Protein AF-A0A2R7M268-F1 (afdb_monomer_lite)

Structure (mmCIF, N/CA/C/O backbone):
data_AF-A0A2R7M268-F1
#
_entry.id   AF-A0A2R7M268-F1
#
loop_
_atom_site.group_PDB
_atom_site.id
_atom_site.type_symbol
_atom_site.label_atom_id
_atom_site.label_alt_id
_atom_site.label_comp_id
_atom_site.label_asym_id
_atom_site.label_entity_id
_atom_site.label_seq_id
_atom_site.pdbx_PDB_ins_code
_atom_site.Cartn_x
_atom_site.Cartn_y
_atom_site.Cartn_z
_atom_site.occupancy
_atom_site.B_iso_or_equiv
_atom_site.auth_seq_id
_atom_site.auth_comp_id
_atom_site.auth_asym_id
_atom_site.auth_atom_id
_atom_site.pdbx_PDB_model_num
ATOM 1 N N . MET A 1 1 ? -41.535 -5.613 53.335 1.00 55.19 1 MET A N 1
ATOM 2 C CA . MET A 1 1 ? -41.430 -5.842 51.870 1.00 55.19 1 MET A CA 1
ATOM 3 C C . MET A 1 1 ? -41.022 -4.585 51.097 1.00 55.19 1 MET A C 1
ATOM 5 O O . MET A 1 1 ? -40.191 -4.697 50.211 1.00 55.19 1 MET A O 1
ATOM 9 N N . LYS A 1 2 ? -41.518 -3.393 51.467 1.00 57.66 2 LYS A N 1
ATOM 10 C CA . LYS A 1 2 ? -41.257 -2.118 50.767 1.00 57.66 2 LYS A CA 1
ATOM 11 C C . LYS A 1 2 ? -39.771 -1.703 50.701 1.00 57.66 2 LYS A C 1
ATOM 13 O O . LYS A 1 2 ? -39.314 -1.240 49.665 1.00 57.66 2 LYS A O 1
ATOM 18 N N . THR A 1 3 ? -38.998 -1.932 51.766 1.00 67.31 3 THR A N 1
ATOM 19 C CA . THR A 1 3 ? -37.557 -1.600 51.819 1.00 67.31 3 THR A CA 1
ATOM 20 C C . THR A 1 3 ? -36.701 -2.518 50.946 1.00 67.31 3 THR A C 1
ATOM 22 O O . THR A 1 3 ? -35.817 -2.041 50.245 1.00 67.31 3 THR A O 1
ATOM 25 N N . LYS A 1 4 ? -37.008 -3.822 50.916 1.00 72.81 4 LYS A N 1
ATOM 26 C CA 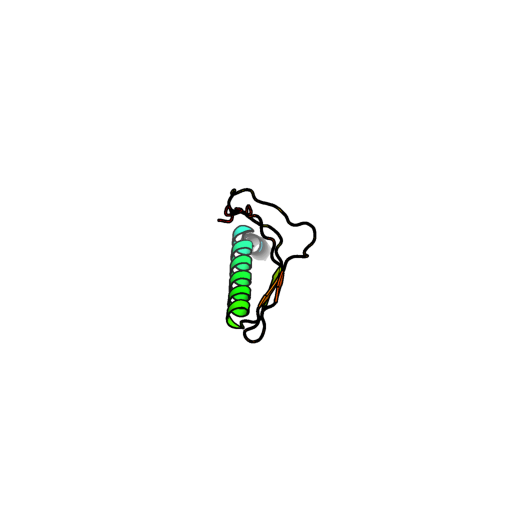. LYS A 1 4 ? -36.303 -4.815 50.087 1.00 72.81 4 LYS A CA 1
ATOM 27 C C . LYS A 1 4 ? -36.496 -4.551 48.586 1.00 72.81 4 LYS A C 1
ATOM 29 O O . LYS A 1 4 ? -35.524 -4.596 47.843 1.00 72.81 4 LYS A O 1
ATOM 34 N N . SER A 1 5 ? -37.716 -4.207 48.157 1.00 73.94 5 SER A N 1
ATOM 35 C CA . SER A 1 5 ? -37.977 -3.806 46.762 1.00 73.94 5 SER A CA 1
ATOM 36 C C . SER A 1 5 ? -37.287 -2.497 46.380 1.00 73.94 5 SER A C 1
ATOM 38 O O . SER A 1 5 ? -36.812 -2.382 45.257 1.00 73.94 5 SER A O 1
ATOM 40 N N . SER A 1 6 ? -37.188 -1.535 47.304 1.00 78.06 6 SER A N 1
ATOM 41 C CA . SER A 1 6 ? -36.476 -0.274 47.054 1.00 78.06 6 SER A CA 1
ATOM 42 C C . SER A 1 6 ? -34.974 -0.500 46.831 1.00 78.06 6 SER A C 1
ATOM 44 O O . SER A 1 6 ? -34.403 0.003 45.868 1.00 78.06 6 SER A O 1
ATOM 46 N N . ILE A 1 7 ? -34.348 -1.349 47.654 1.00 83.88 7 ILE A N 1
ATOM 47 C CA . ILE A 1 7 ? -32.929 -1.716 47.510 1.00 83.88 7 ILE A CA 1
ATOM 48 C C . ILE A 1 7 ? -32.674 -2.432 46.175 1.00 83.88 7 ILE A C 1
ATOM 50 O O . ILE A 1 7 ? -31.689 -2.141 45.499 1.00 83.88 7 ILE A O 1
ATOM 54 N N . LEU A 1 8 ? -33.575 -3.332 45.768 1.00 83.88 8 LEU A N 1
ATOM 55 C CA . LEU A 1 8 ? -33.464 -4.053 44.498 1.00 83.88 8 LEU A CA 1
ATOM 56 C C . LEU A 1 8 ? -33.540 -3.106 43.288 1.00 83.88 8 LEU A C 1
ATOM 58 O O . LEU A 1 8 ? -32.789 -3.265 42.330 1.00 83.88 8 LEU A O 1
ATOM 62 N N . LEU A 1 9 ? -34.415 -2.099 43.350 1.00 83.56 9 LEU A N 1
ATOM 63 C CA . LEU A 1 9 ? -34.583 -1.107 42.288 1.00 83.56 9 LEU A CA 1
ATOM 64 C C . LEU A 1 9 ? -33.350 -0.203 42.157 1.00 83.56 9 LEU A C 1
ATOM 66 O O . LEU A 1 9 ? -32.888 0.057 41.050 1.00 83.56 9 LEU A O 1
ATOM 70 N N . VAL A 1 10 ? -32.766 0.207 43.284 1.00 84.31 10 VAL A N 1
ATOM 71 C CA . VAL A 1 10 ? -31.515 0.977 43.304 1.00 84.31 10 VAL A CA 1
ATOM 72 C C . VAL A 1 10 ? -30.359 0.164 42.710 1.00 84.31 10 VAL A C 1
ATOM 74 O O . VAL A 1 10 ? -29.624 0.673 41.865 1.00 84.31 10 VAL A O 1
ATOM 77 N N . LEU A 1 11 ? -30.232 -1.114 43.081 1.00 83.31 11 LEU A N 1
ATOM 78 C CA . LEU A 1 11 ? -29.207 -2.005 42.529 1.00 83.31 11 LEU A CA 1
ATOM 79 C C . LEU A 1 11 ? -29.359 -2.186 41.010 1.00 83.31 11 LEU A C 1
ATOM 81 O O . LEU A 1 11 ? -28.368 -2.166 40.280 1.00 83.31 11 LEU A O 1
ATOM 85 N N . PHE A 1 12 ? -30.597 -2.299 40.523 1.00 79.94 12 PHE A N 1
ATOM 86 C CA . PHE A 1 12 ? -30.884 -2.385 39.093 1.00 79.94 12 PHE A CA 1
ATOM 87 C C . PHE A 1 12 ? -30.468 -1.108 38.345 1.00 79.94 12 PHE A C 1
ATOM 89 O O . PHE A 1 12 ? -29.856 -1.192 37.282 1.00 79.94 12 PHE A O 1
ATOM 96 N N . CYS A 1 13 ? -30.705 0.078 38.911 1.00 78.88 13 CYS A N 1
ATOM 97 C CA . CYS A 1 13 ? -30.246 1.341 38.321 1.00 78.88 13 CYS A CA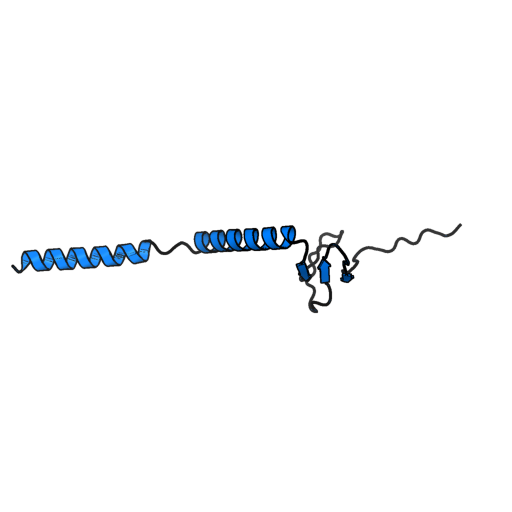 1
ATOM 98 C C . CYS A 1 13 ? -28.711 1.423 38.211 1.00 78.88 13 CYS A C 1
ATOM 100 O O . CYS A 1 13 ? -28.197 1.865 37.184 1.00 78.88 13 CYS A O 1
ATOM 102 N N . PHE A 1 14 ? -27.970 0.950 39.219 1.00 77.62 14 PHE A N 1
ATOM 103 C CA . PHE A 1 14 ? -26.501 0.940 39.179 1.00 77.62 14 PHE A CA 1
ATOM 104 C C . PHE A 1 14 ? -25.926 -0.036 38.142 1.00 77.62 14 PHE A C 1
ATOM 106 O O . PHE A 1 14 ? -24.921 0.275 37.504 1.00 77.62 14 PHE A O 1
ATOM 113 N N . LEU A 1 15 ? -26.585 -1.175 37.909 1.00 75.81 15 LEU A N 1
ATOM 114 C CA . LEU A 1 15 ? -26.180 -2.137 36.876 1.00 75.81 15 LEU A CA 1
ATOM 115 C C . LEU A 1 15 ? -26.320 -1.565 35.455 1.00 75.81 15 LEU A C 1
ATOM 117 O O . LEU A 1 15 ? -25.478 -1.835 34.603 1.00 75.81 15 LEU A O 1
ATOM 121 N N . ASN A 1 16 ? -27.331 -0.726 35.205 1.00 70.25 16 ASN A N 1
ATOM 122 C CA . ASN A 1 16 ? -27.532 -0.093 33.896 1.00 70.25 16 ASN A CA 1
ATOM 123 C C . ASN A 1 16 ? -26.474 0.985 33.582 1.00 70.25 16 ASN A C 1
ATOM 125 O O . ASN A 1 16 ? -26.100 1.160 32.424 1.00 70.25 16 ASN A O 1
ATOM 129 N N . LEU A 1 17 ? -25.941 1.677 34.596 1.00 66.44 17 LEU A N 1
ATOM 130 C CA . LEU A 1 17 ? -24.887 2.690 34.422 1.00 66.44 17 LEU A CA 1
ATOM 131 C C . LEU A 1 17 ? -23.526 2.070 34.057 1.00 66.44 17 LEU A C 1
ATOM 133 O O . LEU A 1 17 ? -22.763 2.665 33.297 1.00 66.44 17 LEU A O 1
ATOM 137 N N . ALA A 1 18 ? -23.239 0.860 34.545 1.00 64.12 18 ALA A N 1
ATOM 138 C CA . ALA A 1 18 ? -22.002 0.144 34.235 1.00 64.12 18 ALA A CA 1
ATOM 139 C C . ALA A 1 18 ? -21.896 -0.262 32.749 1.00 64.12 18 ALA A C 1
ATOM 141 O O . ALA A 1 18 ? -20.792 -0.293 32.208 1.00 64.12 18 ALA A O 1
ATOM 142 N N . LEU A 1 19 ? -23.024 -0.503 32.062 1.00 61.25 19 LEU A N 1
ATOM 143 C CA . LEU A 1 19 ? -23.021 -0.835 30.630 1.00 61.25 19 LEU A CA 1
ATOM 144 C C . LEU A 1 19 ? -22.559 0.333 29.744 1.00 61.25 19 LEU A C 1
ATOM 146 O O . LEU A 1 19 ? -21.844 0.107 28.770 1.00 61.25 19 LEU A O 1
ATOM 150 N N . TYR A 1 20 ? -22.923 1.574 30.080 1.00 60.53 20 TYR A N 1
ATOM 151 C CA . TYR A 1 20 ? -22.528 2.754 29.297 1.00 60.53 20 TYR A CA 1
ATOM 152 C C . TYR A 1 20 ? -21.055 3.145 29.502 1.00 60.53 20 TYR A C 1
ATOM 154 O O . TYR A 1 20 ? -20.441 3.719 28.605 1.00 60.53 20 TYR A O 1
ATOM 162 N N . ALA A 1 21 ? -20.461 2.797 30.648 1.00 59.59 21 ALA A N 1
ATOM 163 C CA . ALA A 1 21 ? -19.049 3.060 30.941 1.00 59.59 21 ALA A CA 1
ATOM 164 C C . ALA A 1 21 ? -18.079 2.105 30.213 1.00 59.59 21 ALA A C 1
ATOM 166 O O . ALA A 1 21 ? -16.900 2.421 30.075 1.00 59.59 21 ALA A O 1
ATOM 167 N N . GLN A 1 22 ? -18.568 0.961 29.722 1.00 61.28 22 GLN A N 1
ATOM 168 C CA . GLN A 1 22 ? -17.785 -0.033 28.975 1.00 61.28 22 GLN A CA 1
ATOM 169 C C . GLN A 1 22 ? -17.816 0.200 27.451 1.00 61.28 22 GLN A C 1
ATOM 171 O O . GLN A 1 22 ? -17.382 -0.643 26.663 1.00 61.28 22 GLN A O 1
ATOM 176 N N . GLN A 1 23 ? -18.336 1.340 26.993 1.00 67.62 23 GLN A N 1
ATOM 177 C CA . GLN A 1 23 ? -18.254 1.697 25.585 1.00 67.62 23 GLN A CA 1
ATOM 178 C C . GLN A 1 23 ? -16.792 1.997 25.229 1.00 67.62 23 GLN A C 1
ATOM 180 O O . GLN A 1 23 ? -16.219 2.968 25.722 1.00 67.62 23 GLN A O 1
ATOM 185 N N . LYS A 1 24 ? -16.193 1.143 24.380 1.00 68.94 24 LYS A N 1
ATOM 186 C CA . LYS A 1 24 ? -14.816 1.311 23.885 1.00 68.94 24 LYS A CA 1
ATOM 187 C C . LYS A 1 24 ? -14.602 2.753 23.453 1.00 68.94 24 LYS A C 1
ATOM 189 O O . LYS A 1 24 ? -15.408 3.311 22.700 1.00 68.94 24 LYS A O 1
ATOM 194 N N . THR A 1 25 ? -13.515 3.354 23.918 1.00 80.06 25 THR A N 1
ATOM 195 C CA . THR A 1 25 ? -13.226 4.745 23.574 1.00 80.06 25 THR A CA 1
ATOM 196 C C . THR A 1 25 ? -13.030 4.872 22.062 1.00 80.06 25 THR A C 1
ATOM 198 O O . THR A 1 25 ? -12.553 3.951 21.395 1.00 80.06 25 THR A O 1
ATOM 201 N N . SER A 1 26 ? -13.334 6.036 21.480 1.00 81.50 26 SER A N 1
ATOM 202 C CA . SER A 1 26 ? -13.107 6.266 20.043 1.00 81.50 26 SER A CA 1
ATOM 203 C C . SER A 1 26 ? -11.651 6.011 19.624 1.00 81.50 26 SER A C 1
ATOM 205 O O . SER A 1 26 ? -11.385 5.729 18.459 1.00 81.50 26 SER A O 1
ATOM 207 N N . LYS A 1 27 ? -10.699 6.106 20.566 1.00 84.19 27 LYS A N 1
ATOM 208 C CA . LYS A 1 27 ? -9.287 5.763 20.357 1.00 84.19 27 LYS A CA 1
ATOM 209 C C . LYS A 1 27 ? -9.077 4.251 20.239 1.00 84.19 27 LYS A C 1
ATOM 211 O O . LYS A 1 27 ? -8.423 3.820 19.296 1.00 84.19 27 LYS A O 1
ATOM 216 N N . GLU A 1 28 ? -9.660 3.460 21.136 1.00 86.00 28 GLU A N 1
ATOM 217 C CA . GLU A 1 28 ? -9.597 1.991 21.089 1.00 86.00 28 GLU A CA 1
ATOM 218 C C . GLU A 1 28 ? -10.252 1.426 19.827 1.00 86.00 28 GLU A C 1
ATOM 220 O O . GLU A 1 28 ? -9.682 0.548 19.185 1.00 86.00 28 GLU A O 1
ATOM 225 N N . ILE A 1 29 ? -11.402 1.973 19.418 1.00 87.12 29 ILE A N 1
ATOM 226 C CA . ILE A 1 29 ? -12.083 1.555 18.182 1.00 87.12 29 ILE A CA 1
ATOM 227 C C . ILE A 1 29 ? -11.192 1.820 16.961 1.00 87.12 29 ILE A C 1
ATOM 229 O O . ILE A 1 29 ? -11.029 0.944 16.113 1.00 87.12 29 ILE A O 1
ATOM 233 N N . LYS A 1 30 ? -10.570 3.007 16.883 1.00 90.19 30 LYS A N 1
ATOM 234 C CA . LYS A 1 30 ? -9.636 3.350 15.798 1.00 90.19 30 LYS A CA 1
ATOM 235 C C . LYS A 1 30 ? -8.404 2.445 15.793 1.00 90.19 30 LYS A C 1
ATOM 237 O O . LYS A 1 30 ? -7.976 2.027 14.721 1.00 90.19 30 LYS A O 1
ATOM 242 N N . ALA A 1 31 ? -7.852 2.129 16.965 1.00 92.06 31 ALA A N 1
ATOM 243 C CA . ALA A 1 31 ? -6.709 1.228 17.088 1.00 92.06 31 ALA A CA 1
ATOM 244 C C . ALA A 1 31 ? -7.057 -0.197 16.626 1.00 92.06 31 ALA A C 1
ATOM 246 O O . ALA A 1 31 ? -6.308 -0.798 15.860 1.00 92.06 31 ALA A O 1
ATOM 247 N N . GLU A 1 32 ? -8.224 -0.716 17.016 1.00 91.06 32 GLU A N 1
ATOM 248 C CA . GLU A 1 32 ? -8.692 -2.034 16.579 1.00 91.06 32 GLU A CA 1
ATOM 249 C C . GLU A 1 32 ? -8.937 -2.082 15.062 1.00 91.06 32 GLU A C 1
ATOM 251 O O . GLU A 1 32 ? -8.562 -3.051 14.403 1.00 91.06 32 GLU A O 1
ATOM 256 N N . GLN A 1 33 ? -9.519 -1.024 14.487 1.00 93.19 33 GLN A N 1
ATOM 257 C CA . GLN A 1 33 ? -9.699 -0.900 13.038 1.00 93.19 33 GLN A CA 1
ATOM 258 C C . GLN A 1 33 ? -8.362 -0.829 12.293 1.00 93.19 33 GLN A C 1
ATOM 260 O O . GLN A 1 33 ? -8.219 -1.466 11.253 1.00 93.19 33 GLN A O 1
ATOM 265 N N . ALA A 1 34 ? -7.382 -0.086 12.815 1.00 94.75 34 ALA A N 1
ATOM 266 C CA . ALA A 1 34 ? -6.047 -0.014 12.228 1.00 94.75 34 ALA A CA 1
ATOM 267 C C . ALA A 1 34 ? -5.353 -1.385 12.236 1.00 94.75 34 ALA A C 1
ATOM 269 O O . ALA A 1 34 ? -4.815 -1.793 11.211 1.00 94.75 34 ALA A O 1
ATOM 270 N N . LEU A 1 35 ? -5.444 -2.132 13.343 1.00 95.56 35 LEU A N 1
ATOM 271 C CA . LEU A 1 35 ? -4.902 -3.492 13.442 1.00 95.56 35 LEU A CA 1
ATOM 272 C C . LEU A 1 35 ? -5.595 -4.474 12.490 1.00 95.56 35 LEU A C 1
ATOM 274 O O . LEU A 1 35 ? -4.933 -5.324 11.899 1.00 95.56 35 LEU A O 1
ATOM 278 N N . LYS A 1 36 ? -6.920 -4.370 12.325 1.00 96.06 36 LYS A N 1
ATOM 279 C CA . LYS A 1 36 ? -7.668 -5.181 11.350 1.00 96.06 36 LYS A CA 1
ATOM 280 C C . LYS A 1 36 ? -7.202 -4.898 9.921 1.00 96.06 36 LYS A C 1
ATOM 282 O O . LYS A 1 36 ? -6.806 -5.829 9.229 1.00 96.06 36 LYS A O 1
ATOM 287 N N . LYS A 1 37 ? -7.132 -3.619 9.536 1.00 95.88 37 LYS A N 1
ATOM 288 C CA . LYS A 1 37 ? -6.629 -3.198 8.219 1.00 95.88 37 LYS A CA 1
ATOM 289 C C . LYS A 1 37 ? -5.193 -3.645 7.971 1.00 95.88 37 LYS A C 1
ATOM 291 O O . LYS A 1 37 ? -4.876 -4.079 6.872 1.00 95.88 37 LYS A O 1
ATOM 296 N N . GLN A 1 38 ? -4.329 -3.561 8.981 1.00 96.31 38 GLN A N 1
ATOM 297 C CA . GLN A 1 38 ? -2.951 -4.029 8.864 1.00 96.31 38 GLN A CA 1
ATOM 298 C C . GLN A 1 38 ? -2.901 -5.522 8.516 1.00 96.31 38 GLN A C 1
ATOM 300 O O . GLN A 1 38 ? -2.225 -5.891 7.563 1.00 96.31 38 GLN A O 1
ATOM 305 N N . LYS A 1 39 ? -3.660 -6.364 9.227 1.00 97.38 39 LYS A N 1
ATOM 306 C CA . LYS A 1 39 ? -3.717 -7.810 8.955 1.00 97.38 39 LYS A CA 1
ATOM 307 C C . LYS A 1 39 ? -4.285 -8.132 7.573 1.00 97.38 39 LYS A C 1
ATOM 309 O O . LYS A 1 39 ? -3.813 -9.052 6.916 1.00 97.38 39 LYS A O 1
ATOM 314 N N . GLU A 1 40 ? -5.295 -7.385 7.135 1.00 96.25 40 GLU A N 1
ATOM 315 C CA . GLU A 1 40 ? -5.851 -7.513 5.783 1.00 96.25 40 GLU A CA 1
ATOM 316 C C . GLU A 1 40 ? -4.791 -7.186 4.721 1.00 96.25 40 GLU A C 1
ATOM 318 O O . GLU A 1 40 ? -4.627 -7.941 3.767 1.00 96.25 40 GLU A O 1
ATOM 323 N N . ILE A 1 41 ? -4.023 -6.109 4.914 1.00 96.31 41 ILE A N 1
ATOM 324 C CA . ILE A 1 41 ? -2.930 -5.719 4.013 1.00 96.31 41 ILE A CA 1
ATOM 325 C C . ILE A 1 41 ? -1.806 -6.761 4.016 1.00 96.31 41 ILE A C 1
ATOM 327 O O . ILE A 1 41 ? -1.316 -7.117 2.948 1.00 96.31 41 ILE A O 1
ATOM 331 N N . GLU A 1 42 ? -1.414 -7.278 5.181 1.00 97.06 42 GLU A N 1
ATOM 332 C CA . GLU A 1 42 ? -0.414 -8.349 5.295 1.00 97.06 42 GLU A CA 1
ATOM 333 C C . GLU A 1 42 ? -0.850 -9.587 4.496 1.00 97.06 42 GLU A C 1
ATOM 335 O O . GLU A 1 42 ? -0.094 -10.072 3.657 1.00 97.06 42 GLU A O 1
ATOM 340 N N . ALA A 1 43 ? -2.108 -10.016 4.641 1.00 97.00 43 ALA A N 1
ATOM 341 C CA . ALA A 1 43 ? -2.654 -11.130 3.868 1.00 97.00 43 ALA A CA 1
ATOM 342 C C . ALA A 1 43 ? -2.679 -10.856 2.349 1.00 97.00 43 ALA A C 1
ATOM 344 O O . ALA A 1 43 ? -2.410 -11.759 1.551 1.00 97.00 43 ALA A O 1
ATOM 345 N N . LEU A 1 44 ? -2.974 -9.618 1.926 1.00 95.25 44 LEU A N 1
ATOM 346 C CA . LEU A 1 44 ? -2.916 -9.222 0.512 1.00 95.25 44 LEU A CA 1
ATOM 347 C C . LEU A 1 44 ? -1.484 -9.282 -0.035 1.00 95.25 44 LEU A C 1
ATOM 349 O O . LEU A 1 44 ? -1.275 -9.806 -1.131 1.00 95.25 44 LEU A O 1
ATOM 353 N N . ILE A 1 45 ? -0.498 -8.800 0.727 1.00 95.69 45 ILE A N 1
ATOM 354 C CA . ILE A 1 45 ? 0.921 -8.861 0.349 1.00 95.69 45 ILE A CA 1
ATOM 355 C C . ILE A 1 45 ? 1.382 -10.320 0.246 1.00 95.69 45 ILE A C 1
ATOM 357 O O . ILE A 1 45 ? 1.994 -10.694 -0.759 1.00 95.69 45 ILE A O 1
ATOM 361 N N . ASP A 1 46 ? 1.027 -11.159 1.222 1.00 96.88 46 ASP A N 1
ATOM 362 C CA . ASP A 1 46 ? 1.375 -12.585 1.249 1.00 96.88 46 ASP A CA 1
ATOM 363 C C . ASP A 1 46 ? 0.767 -13.359 0.074 1.00 96.88 46 ASP A C 1
ATOM 365 O O . ASP A 1 46 ? 1.409 -14.250 -0.491 1.00 96.88 46 ASP A O 1
ATOM 369 N N . SER A 1 47 ? -0.443 -12.983 -0.357 1.00 96.00 47 SER A N 1
ATOM 370 C CA . SER A 1 47 ? -1.086 -13.558 -1.545 1.00 96.00 47 SER A CA 1
ATOM 371 C C . SER A 1 47 ? -0.339 -13.247 -2.848 1.00 96.00 47 SER A C 1
ATOM 373 O O . SER A 1 47 ? -0.581 -13.894 -3.870 1.00 96.00 47 S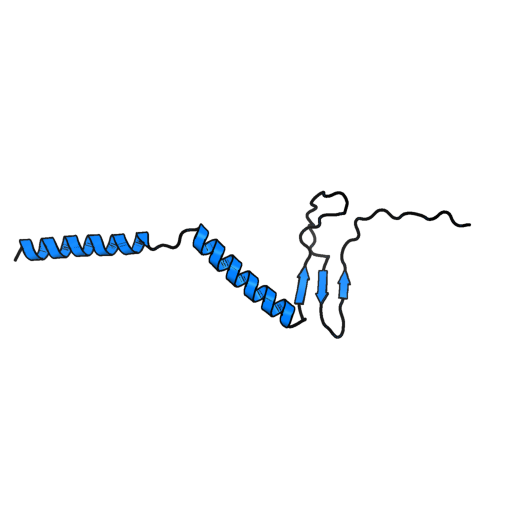ER A O 1
ATOM 375 N N . LYS A 1 48 ? 0.554 -12.243 -2.826 1.00 95.69 48 LYS A N 1
ATOM 376 C CA . LYS A 1 48 ? 1.286 -11.706 -3.981 1.00 95.69 48 LYS A CA 1
ATOM 377 C C . LYS A 1 48 ? 0.380 -11.263 -5.133 1.00 95.69 48 LYS A C 1
ATOM 379 O O . LYS A 1 48 ? 0.855 -11.125 -6.255 1.00 95.69 48 LYS A O 1
ATOM 384 N N . LYS A 1 49 ? -0.908 -11.034 -4.878 1.00 96.31 49 LYS A N 1
ATOM 385 C CA . LYS A 1 49 ? -1.888 -10.640 -5.887 1.00 96.31 49 LYS A CA 1
ATOM 386 C C . LYS A 1 49 ? -2.756 -9.517 -5.340 1.00 96.31 49 LYS A C 1
ATOM 388 O O . LYS A 1 49 ? -3.712 -9.767 -4.611 1.00 96.31 49 LYS A O 1
ATOM 393 N N . PHE A 1 50 ? -2.415 -8.286 -5.694 1.00 96.56 50 PHE A N 1
ATOM 394 C CA . PHE A 1 50 ? -3.111 -7.104 -5.198 1.00 96.56 50 PHE A CA 1
ATOM 395 C C . PHE A 1 50 ? -3.038 -5.949 -6.194 1.00 96.56 50 PHE A C 1
ATOM 397 O O . PHE A 1 50 ? -2.079 -5.826 -6.959 1.00 96.56 50 PHE A O 1
ATOM 404 N N . ASP A 1 51 ? -4.043 -5.085 -6.118 1.00 95.44 51 ASP A N 1
ATOM 405 C CA . ASP A 1 51 ? -4.121 -3.848 -6.880 1.00 95.44 51 ASP A CA 1
ATOM 406 C C . ASP A 1 51 ? -3.875 -2.678 -5.919 1.00 95.44 51 ASP A C 1
ATOM 408 O O . ASP A 1 51 ? -4.491 -2.578 -4.857 1.00 95.44 51 ASP A O 1
ATOM 412 N N . PHE A 1 52 ? -2.930 -1.816 -6.273 1.00 94.06 52 PHE A N 1
ATOM 413 C CA . PHE A 1 52 ? -2.636 -0.566 -5.589 1.00 94.06 52 PHE A CA 1
ATOM 414 C C . PHE A 1 52 ? -3.109 0.596 -6.458 1.00 94.06 52 PHE A C 1
ATOM 416 O O . PHE A 1 52 ? -2.714 0.705 -7.618 1.00 94.06 52 PHE A O 1
ATOM 423 N N . GLU A 1 53 ? -3.919 1.471 -5.875 1.00 93.12 53 GLU A N 1
ATOM 424 C CA . GLU A 1 53 ? -4.453 2.681 -6.498 1.00 93.12 53 GLU A CA 1
ATOM 425 C C . GLU A 1 53 ? -3.814 3.907 -5.837 1.00 93.12 53 GLU A C 1
ATOM 427 O O . GLU A 1 53 ? -3.817 4.051 -4.610 1.00 93.12 53 GLU A O 1
ATOM 432 N N . ALA A 1 54 ? -3.201 4.779 -6.638 1.00 92.06 54 ALA A N 1
ATOM 433 C CA . ALA A 1 54 ? -2.462 5.918 -6.112 1.00 92.06 54 ALA A CA 1
ATOM 434 C C . ALA A 1 54 ? -3.383 7.132 -5.903 1.00 92.06 54 ALA A C 1
ATOM 436 O O . ALA A 1 54 ? -3.785 7.795 -6.855 1.00 92.06 54 ALA A O 1
ATOM 437 N N . GLU A 1 55 ? -3.644 7.477 -4.641 1.00 92.25 55 GLU A N 1
ATOM 438 C CA . GLU A 1 55 ? -4.428 8.673 -4.274 1.00 92.25 55 GLU A CA 1
ATOM 439 C C . GLU A 1 55 ? -3.565 9.930 -4.100 1.00 92.25 55 GLU A C 1
ATOM 441 O O . GLU A 1 55 ? -4.011 11.063 -4.290 1.00 92.25 55 GLU A O 1
ATOM 446 N N . LYS A 1 56 ? -2.316 9.745 -3.669 1.00 92.12 56 LYS A N 1
ATOM 447 C CA . LYS A 1 56 ? -1.399 10.835 -3.340 1.00 92.12 56 LYS A CA 1
ATOM 448 C C . LYS A 1 56 ? 0.038 10.438 -3.609 1.00 92.12 56 LYS A C 1
ATOM 450 O O . LYS A 1 56 ? 0.409 9.270 -3.507 1.00 92.12 56 LYS A O 1
ATOM 455 N N . VAL A 1 57 ? 0.860 11.435 -3.885 1.00 90.94 57 VAL A N 1
ATOM 456 C CA . VAL A 1 57 ? 2.275 11.262 -4.200 1.00 90.94 57 VAL A CA 1
ATOM 457 C C . VAL A 1 57 ? 3.102 12.327 -3.503 1.00 90.94 57 VAL A C 1
ATOM 459 O O . VAL A 1 57 ? 2.686 13.478 -3.369 1.00 90.94 57 VAL A O 1
ATOM 462 N N . THR A 1 58 ? 4.292 11.929 -3.074 1.00 92.00 58 THR A N 1
ATOM 463 C CA . THR A 1 58 ? 5.294 12.820 -2.493 1.00 92.00 58 THR A CA 1
ATOM 464 C C . THR A 1 58 ? 6.536 12.754 -3.381 1.00 92.00 58 THR A C 1
ATOM 466 O O . THR A 1 58 ? 7.368 11.866 -3.193 1.00 92.00 58 THR A O 1
ATOM 469 N N . PRO A 1 59 ? 6.665 13.622 -4.402 1.00 89.69 59 PRO A N 1
ATOM 470 C CA . PRO A 1 59 ? 7.840 13.654 -5.264 1.00 89.69 59 PRO A CA 1
ATOM 471 C C . PRO A 1 59 ? 9.117 13.987 -4.488 1.00 89.69 59 PRO A C 1
ATOM 473 O O . PRO A 1 59 ? 9.068 14.431 -3.342 1.00 89.69 59 PRO A O 1
ATOM 476 N N . GLN A 1 60 ? 10.271 13.887 -5.152 1.00 86.19 60 GLN A N 1
ATOM 477 C CA . GLN A 1 60 ? 11.582 14.215 -4.565 1.00 86.19 60 GLN A CA 1
ATOM 478 C C . GLN A 1 60 ? 11.664 15.634 -3.966 1.00 86.19 60 GLN A C 1
ATOM 480 O O . GLN A 1 60 ? 12.453 15.871 -3.061 1.00 86.19 60 GLN A O 1
ATOM 485 N N . GLY A 1 61 ? 10.829 16.572 -4.427 1.00 86.19 61 GLY A N 1
ATOM 486 C CA . GLY A 1 61 ? 10.712 17.915 -3.848 1.00 86.19 61 GLY A CA 1
ATOM 487 C C . GLY A 1 61 ? 9.927 17.997 -2.528 1.00 86.19 61 GLY A C 1
ATOM 488 O O . GLY A 1 61 ? 9.700 19.099 -2.042 1.00 86.19 61 GLY A O 1
ATOM 489 N N . GLY A 1 62 ? 9.446 16.878 -1.975 1.00 88.50 62 GLY A N 1
ATOM 490 C CA . GLY A 1 62 ? 8.776 16.795 -0.669 1.00 88.50 62 GLY A CA 1
ATOM 491 C C . GLY A 1 62 ? 7.327 17.299 -0.620 1.00 88.50 62 GLY A C 1
ATOM 492 O O . GLY A 1 62 ? 6.633 17.078 0.370 1.00 88.50 62 GLY A O 1
ATOM 493 N N . ARG A 1 63 ? 6.833 17.955 -1.676 1.00 90.44 63 ARG A N 1
ATOM 494 C CA . ARG A 1 63 ? 5.445 18.430 -1.756 1.00 90.44 63 ARG A CA 1
ATOM 495 C C . ARG A 1 63 ? 4.473 17.255 -1.873 1.00 90.44 63 ARG A C 1
ATOM 497 O O . ARG A 1 63 ? 4.580 16.478 -2.810 1.00 90.44 63 ARG A O 1
ATOM 504 N N . LEU A 1 64 ? 3.474 17.174 -0.997 1.00 92.94 64 LEU A N 1
ATOM 505 C CA . LEU A 1 64 ? 2.364 16.234 -1.171 1.00 92.94 64 LEU A CA 1
ATOM 506 C C . LEU A 1 64 ? 1.422 16.728 -2.281 1.00 92.94 64 LEU A C 1
ATOM 508 O O . LEU A 1 64 ? 1.009 17.890 -2.277 1.00 92.94 64 LEU A O 1
ATOM 512 N N . ILE A 1 65 ? 1.086 15.848 -3.218 1.00 90.88 65 ILE A N 1
ATOM 513 C CA . ILE A 1 65 ? 0.164 16.114 -4.325 1.00 90.88 65 ILE A CA 1
ATOM 514 C C . ILE A 1 65 ? -0.946 15.062 -4.271 1.00 90.88 65 ILE A C 1
ATOM 516 O O . ILE A 1 65 ? -0.654 13.869 -4.192 1.00 90.88 65 ILE A O 1
ATOM 520 N N . PHE A 1 66 ? -2.200 15.508 -4.289 1.00 91.81 66 PHE A N 1
ATOM 521 C CA . PHE A 1 66 ? -3.368 14.640 -4.441 1.00 91.81 66 PHE A CA 1
ATOM 522 C C . PHE A 1 66 ? -3.617 14.385 -5.925 1.00 91.81 66 PHE A C 1
ATOM 524 O O . PHE A 1 66 ? -3.398 15.267 -6.755 1.00 91.81 66 PHE A O 1
ATOM 531 N N . ILE A 1 67 ? -4.007 13.159 -6.248 1.00 88.94 67 ILE A N 1
ATOM 532 C CA . ILE A 1 67 ? -4.233 12.710 -7.614 1.00 88.94 67 ILE A CA 1
ATOM 533 C C . ILE A 1 67 ? -5.740 12.538 -7.803 1.00 88.94 67 ILE A C 1
ATOM 535 O O . ILE A 1 67 ? -6.343 11.628 -7.244 1.00 88.94 67 ILE A O 1
ATOM 539 N N . ASP A 1 68 ? -6.341 13.393 -8.627 1.00 77.06 68 ASP A N 1
ATOM 540 C CA . ASP A 1 68 ? -7.801 13.549 -8.656 1.00 77.06 68 ASP A CA 1
ATOM 541 C C . ASP A 1 68 ? -8.542 12.519 -9.536 1.00 77.06 68 ASP A C 1
ATOM 543 O O . ASP A 1 68 ? -9.769 12.461 -9.505 1.00 77.06 68 ASP A O 1
ATOM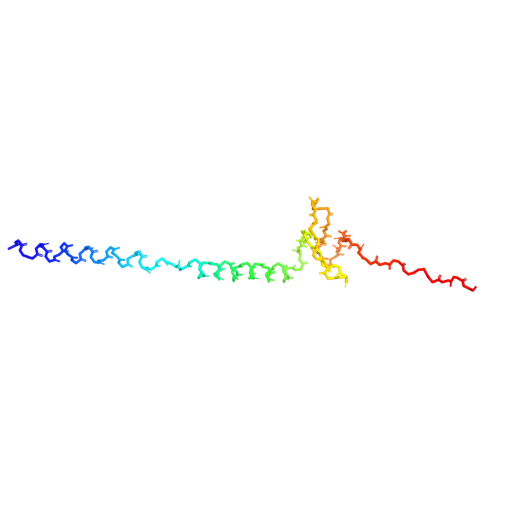 547 N N . TYR A 1 69 ? -7.830 11.695 -10.317 1.00 72.38 69 TYR A N 1
ATOM 548 C CA . TYR A 1 69 ? -8.443 10.896 -11.394 1.00 72.38 69 TYR A CA 1
ATOM 549 C C . TYR A 1 69 ? -8.357 9.371 -11.241 1.00 72.38 69 TYR A C 1
ATOM 551 O O . TYR A 1 69 ? -8.858 8.666 -12.111 1.00 72.38 69 TYR A O 1
ATOM 559 N N . ASN A 1 70 ? -7.746 8.849 -10.169 1.00 69.50 70 ASN A N 1
ATOM 560 C CA . ASN A 1 70 ? -7.517 7.406 -9.945 1.00 69.50 70 ASN A CA 1
ATOM 561 C C . ASN A 1 70 ? -7.047 6.635 -11.203 1.00 69.50 70 ASN A C 1
ATOM 563 O O . ASN A 1 70 ? -7.390 5.479 -11.437 1.00 69.50 70 ASN A O 1
ATOM 567 N N . THR A 1 71 ? -6.290 7.306 -12.071 1.00 85.75 71 THR A N 1
ATOM 568 C CA . THR A 1 71 ? -5.771 6.718 -13.311 1.00 85.75 71 THR A CA 1
ATOM 569 C C . THR A 1 71 ? -4.499 5.926 -13.068 1.00 85.75 71 THR A C 1
ATOM 571 O O . THR A 1 71 ? -4.100 5.142 -13.922 1.00 85.75 71 THR A O 1
ATOM 574 N N . TYR A 1 72 ? -3.853 6.142 -11.922 1.00 93.12 72 TYR A N 1
ATOM 575 C CA . TYR A 1 72 ? -2.552 5.577 -11.626 1.00 93.12 72 TYR A CA 1
ATOM 576 C C . TYR A 1 72 ? -2.667 4.376 -10.706 1.00 93.12 72 TYR A C 1
ATOM 578 O O . TYR A 1 72 ? -3.211 4.462 -9.602 1.00 93.12 72 TYR A O 1
ATOM 586 N N . PHE A 1 73 ? -2.108 3.263 -11.158 1.00 94.38 73 PHE A N 1
ATOM 587 C CA . PHE A 1 73 ? -2.281 1.980 -10.507 1.00 94.38 73 PHE A CA 1
ATOM 588 C C . PHE A 1 73 ? -1.042 1.096 -10.630 1.00 94.38 73 PHE A C 1
ATOM 590 O O . PHE A 1 73 ? -0.212 1.242 -11.530 1.00 94.38 73 PHE A O 1
ATOM 597 N N . LEU A 1 74 ? -0.981 0.098 -9.756 1.00 95.19 74 LEU A N 1
ATOM 598 C CA . LEU A 1 74 ? -0.095 -1.052 -9.840 1.00 95.19 74 LEU A CA 1
ATOM 599 C C . LEU A 1 74 ? -0.927 -2.310 -9.591 1.00 95.19 74 LEU A C 1
ATOM 601 O O . LEU A 1 74 ? -1.395 -2.528 -8.481 1.00 95.19 74 LEU A O 1
ATOM 605 N N . LYS A 1 75 ? -1.078 -3.157 -10.609 1.00 96.62 75 LYS A N 1
ATOM 606 C CA . LYS A 1 75 ? -1.646 -4.503 -10.464 1.00 96.62 75 LYS A CA 1
ATOM 607 C C . LYS A 1 75 ? -0.499 -5.482 -10.355 1.00 96.62 75 LYS A C 1
ATOM 609 O O . LYS A 1 75 ? 0.177 -5.767 -11.351 1.00 96.62 75 LYS A O 1
ATOM 614 N N . PHE A 1 76 ? -0.243 -5.935 -9.138 1.00 97.25 76 PHE A N 1
ATOM 615 C CA . PHE A 1 76 ? 0.844 -6.846 -8.839 1.00 97.25 76 PHE A CA 1
ATOM 616 C C . PHE A 1 76 ? 0.361 -8.295 -8.916 1.00 97.25 76 PHE A C 1
ATOM 618 O O . PHE A 1 76 ? -0.643 -8.673 -8.313 1.00 97.25 76 PHE A O 1
ATOM 625 N N . ASN A 1 77 ? 1.096 -9.105 -9.670 1.00 95.62 77 ASN A N 1
ATOM 626 C CA . ASN A 1 77 ? 0.925 -10.551 -9.774 1.00 95.62 77 ASN A CA 1
ATOM 627 C C . ASN A 1 77 ? 2.295 -11.152 -10.159 1.00 95.62 77 ASN A C 1
ATOM 629 O O . ASN A 1 77 ? 2.980 -10.550 -10.997 1.00 95.62 77 ASN A O 1
ATOM 633 N N . PRO A 1 78 ? 2.711 -12.310 -9.596 1.00 95.81 78 PRO A N 1
ATOM 634 C CA . PRO A 1 78 ? 4.022 -12.900 -9.867 1.00 95.81 78 PRO A CA 1
ATOM 635 C C . PRO A 1 78 ? 4.269 -13.244 -11.339 1.00 95.81 78 PRO A C 1
ATOM 637 O O . PRO A 1 78 ? 5.415 -13.255 -11.774 1.00 95.81 78 PRO A O 1
ATOM 640 N N . GLU A 1 79 ? 3.215 -13.527 -12.106 1.00 96.94 79 GLU A N 1
ATOM 641 C CA . GLU A 1 79 ? 3.324 -13.873 -13.528 1.00 96.94 79 GLU A CA 1
ATOM 642 C C . GLU A 1 79 ? 3.405 -12.629 -14.414 1.00 96.94 79 GLU A C 1
ATOM 644 O O . GLU A 1 79 ? 4.147 -12.587 -15.396 1.00 96.94 79 GLU A O 1
ATOM 649 N N . LYS A 1 80 ? 2.616 -11.604 -14.079 1.00 95.94 80 LYS A N 1
ATOM 650 C CA . LYS A 1 80 ? 2.510 -10.382 -14.870 1.00 95.94 80 LYS A CA 1
ATOM 651 C C . LYS A 1 80 ? 2.111 -9.210 -13.995 1.00 95.94 80 LYS A C 1
ATOM 653 O O . LYS A 1 80 ? 0.966 -9.101 -13.571 1.00 95.94 80 LYS A O 1
ATOM 658 N N . THR A 1 81 ? 3.044 -8.289 -13.818 1.00 97.06 81 THR A N 1
ATOM 659 C CA . THR A 1 81 ? 2.782 -7.008 -13.165 1.00 97.06 81 THR A CA 1
ATOM 660 C C . THR A 1 81 ? 2.513 -5.936 -14.218 1.00 97.06 81 THR A C 1
ATOM 662 O O . THR A 1 81 ? 3.265 -5.809 -15.185 1.00 97.06 81 THR A O 1
ATOM 665 N N . THR A 1 82 ? 1.438 -5.169 -14.043 1.00 96.88 82 THR A N 1
ATOM 666 C CA . THR A 1 82 ? 1.101 -4.021 -14.903 1.00 96.88 82 THR A CA 1
ATOM 667 C C . THR A 1 82 ? 0.962 -2.771 -14.061 1.00 96.88 82 THR A C 1
ATOM 669 O O . THR A 1 82 ? 0.315 -2.804 -13.018 1.00 96.88 82 THR A O 1
ATOM 672 N N . CYS A 1 83 ? 1.553 -1.675 -14.515 1.00 94.81 83 CYS A N 1
ATOM 673 C CA . CYS A 1 83 ? 1.694 -0.469 -13.722 1.00 94.81 83 CYS A CA 1
ATOM 674 C C . CYS A 1 83 ? 1.610 0.760 -14.623 1.00 94.81 83 CYS A C 1
ATOM 676 O O . CYS A 1 83 ? 2.251 0.788 -15.673 1.00 94.81 83 CYS A O 1
ATOM 678 N N . ASP A 1 84 ? 0.879 1.770 -14.168 1.00 93.50 84 ASP A N 1
ATOM 679 C CA . ASP A 1 84 ? 0.903 3.126 -14.704 1.00 93.50 84 ASP A CA 1
ATOM 680 C C . ASP A 1 84 ? 1.014 4.069 -13.503 1.00 93.50 84 ASP A C 1
ATOM 682 O O . ASP A 1 84 ? 0.023 4.393 -12.855 1.00 93.50 84 ASP A O 1
ATOM 686 N N . LEU A 1 85 ? 2.248 4.391 -13.105 1.00 91.19 85 LEU A N 1
ATOM 687 C CA . LEU A 1 85 ? 2.522 5.284 -11.980 1.00 91.19 85 LEU A CA 1
ATOM 688 C C . LEU A 1 85 ? 3.215 6.553 -12.490 1.00 91.19 85 LEU A C 1
ATOM 690 O O . LEU A 1 85 ? 4.111 6.471 -13.333 1.00 91.19 85 LEU A O 1
ATOM 694 N N . PRO A 1 86 ? 2.845 7.730 -11.961 1.00 86.50 86 PRO A N 1
ATOM 695 C CA . PRO A 1 86 ? 3.318 9.005 -12.474 1.00 86.50 86 PRO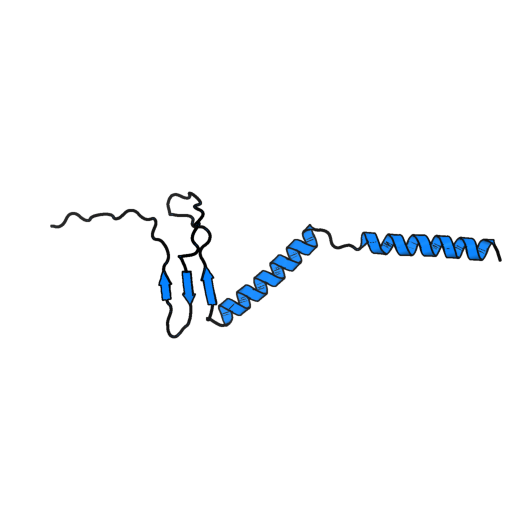 A CA 1
ATOM 696 C C . PRO A 1 86 ? 4.784 9.254 -12.107 1.00 86.50 86 PRO A C 1
ATOM 698 O O . PRO A 1 86 ? 5.190 9.119 -10.949 1.00 86.50 86 PRO A O 1
ATOM 701 N N . PHE A 1 87 ? 5.575 9.705 -13.082 1.00 85.56 87 PHE A N 1
ATOM 702 C CA . PHE A 1 87 ? 6.936 10.183 -12.850 1.00 85.56 87 PHE A CA 1
ATOM 703 C C . PHE A 1 87 ? 6.951 11.701 -12.629 1.00 85.56 87 PHE A C 1
ATOM 705 O O . PHE A 1 87 ? 6.574 1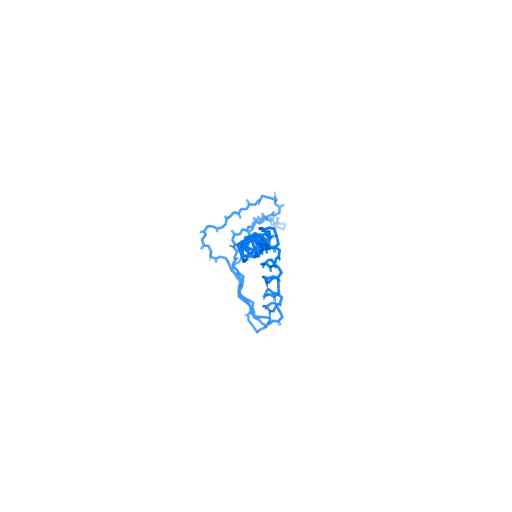2.471 -13.507 1.00 85.56 87 PHE A O 1
ATOM 712 N N . PHE A 1 88 ? 7.439 12.137 -11.464 1.00 84.62 88 PHE A N 1
ATOM 713 C CA . PHE A 1 88 ? 7.537 13.556 -11.082 1.00 84.62 88 PHE A CA 1
ATOM 714 C C . PHE A 1 88 ? 8.981 14.096 -11.062 1.00 84.62 88 PHE A C 1
ATOM 716 O O . PHE A 1 88 ? 9.257 15.119 -10.431 1.00 84.62 88 PHE A O 1
ATOM 723 N N . GLY A 1 89 ? 9.931 13.399 -11.691 1.00 79.44 89 GLY A N 1
ATOM 724 C CA . GLY A 1 89 ? 11.321 13.853 -11.773 1.00 79.44 89 GLY A CA 1
ATOM 725 C C . GLY A 1 89 ? 11.565 14.850 -12.910 1.00 79.44 89 GLY A C 1
ATOM 726 O O . GLY A 1 89 ? 10.732 15.045 -13.792 1.00 79.44 89 GLY A O 1
ATOM 727 N N . ARG A 1 90 ? 12.744 15.482 -12.903 1.00 75.44 90 ARG A N 1
ATOM 728 C CA . ARG A 1 90 ? 13.235 16.282 -14.037 1.00 75.44 90 ARG A CA 1
ATOM 729 C C . ARG A 1 90 ? 13.999 15.374 -14.996 1.00 75.44 90 ARG A C 1
ATOM 731 O O . ARG A 1 90 ? 14.856 14.612 -14.555 1.00 75.44 90 ARG A O 1
ATOM 738 N N . ALA A 1 91 ? 13.726 15.479 -16.293 1.00 69.19 91 ALA A N 1
ATOM 739 C CA . ALA A 1 91 ? 14.590 14.878 -17.300 1.00 69.19 91 ALA A CA 1
ATOM 740 C C . ALA A 1 91 ? 15.912 15.659 -17.334 1.00 69.19 91 ALA A C 1
ATOM 742 O O . ALA A 1 91 ? 15.924 16.854 -17.627 1.00 69.19 91 ALA A O 1
ATOM 743 N N . PHE A 1 92 ? 17.022 15.000 -17.014 1.00 69.81 92 PHE A N 1
ATOM 744 C CA . PHE A 1 92 ? 18.349 15.550 -17.264 1.00 69.81 92 PHE A CA 1
ATOM 745 C C . PHE A 1 92 ? 18.727 15.177 -18.700 1.00 69.81 92 PHE A C 1
ATOM 747 O O . PHE A 1 92 ? 18.917 13.997 -18.991 1.00 69.81 92 PHE A O 1
ATOM 754 N N . SER A 1 93 ? 18.799 16.146 -19.618 1.00 69.50 93 SER A N 1
ATOM 755 C CA . SER A 1 93 ? 19.413 15.885 -20.922 1.00 69.50 93 SER A CA 1
ATOM 756 C C . SER A 1 93 ? 20.921 15.794 -20.726 1.00 69.50 93 SER A C 1
ATOM 758 O O . SER A 1 93 ? 21.545 16.761 -20.286 1.00 69.50 93 SER A O 1
ATOM 760 N N . VAL A 1 94 ? 21.514 14.653 -21.055 1.00 63.03 94 VAL A N 1
ATOM 761 C CA . VAL A 1 94 ? 22.968 14.559 -21.201 1.00 63.03 94 VAL A CA 1
ATOM 762 C C . VAL A 1 94 ? 23.322 15.274 -22.513 1.00 63.03 94 VAL A C 1
ATOM 764 O O . VAL A 1 94 ? 22.664 14.988 -23.517 1.00 63.03 94 VAL A O 1
ATOM 767 N N . PRO A 1 95 ? 24.278 16.222 -22.552 1.00 62.00 95 PRO A N 1
ATOM 768 C CA . PRO A 1 95 ? 24.767 16.732 -23.826 1.00 62.00 95 PRO A CA 1
ATOM 769 C C . PRO A 1 95 ? 25.323 15.551 -24.626 1.00 62.00 95 PRO A C 1
ATOM 771 O O . PRO A 1 95 ? 26.137 14.775 -24.123 1.00 62.00 95 PRO A O 1
ATOM 774 N N . TYR A 1 96 ? 24.821 15.369 -25.843 1.00 64.50 96 TYR A N 1
ATOM 775 C CA . TYR A 1 96 ? 25.392 14.403 -26.769 1.00 64.50 96 TYR A CA 1
ATOM 776 C C . TYR A 1 96 ? 26.764 14.919 -27.211 1.00 64.50 96 TYR A C 1
ATOM 778 O O . TYR A 1 96 ? 26.813 16.021 -27.746 1.00 64.50 96 TYR A O 1
ATOM 786 N N . GLY A 1 97 ? 27.805 14.103 -26.995 1.00 58.34 97 GLY A N 1
ATOM 787 C CA . GLY A 1 97 ? 29.084 14.101 -27.729 1.00 58.34 97 GLY A CA 1
ATOM 788 C C . GLY A 1 97 ? 29.890 15.388 -27.718 1.00 58.34 97 GLY A C 1
ATOM 789 O O . GLY A 1 97 ? 29.624 16.236 -28.593 1.00 58.34 97 GLY A O 1
#

Sequence (97 aa):
MKTKSSILLVLFCFLNLALYAQQKTSKEIKAEQALKKQKEIEALIDSKKFDFEAEKVTPQGGRLIFIDYNTYFLKFNPEKTTCDLPFFGRAFSVPYG

Foldseek 3Di:
DVVVVVVVVVVVVVVVVVVVVPPQPPVRVVVVVVVVVVVVVVVCVVVQFDKDFDQWDQPPVRDIDGDDPSPFMWGTDPVDIDTDHDDPDDDDDDPDD

pLDDT: mean 84.44, std 12.2, range [55.19, 97.38]

Secondary structure (DSSP, 8-state):
-HHHHHHHHHHHHHHHHHHHHTS--HHHHHHHHHHHHHHHHHHHHHTT-EEEE--EE--TT---EE-TT---EEEE-SS--EEE----SPP-PPPP-

Radius of gyration: 28.04 Å; chains: 1; bounding box: 70×32×80 Å